Protein AF-A0A1A8PCP4-F1 (afdb_monomer_lite)

Secondary structure (DSSP, 8-state):
------SPPPHHHHHHHHHHHHHHHTTTTS-GGG--GGGHHHHHHHHHHHHHHHHT--SS--HHHHHHHHHHHHHHHHHHHHHHTT--HHHHHHH-TTHHHHHTSPP--HHHHHHHHHHTT-HHHHHHHHTTS-HHHHHHHHHHHHHHHH--S--

Foldseek 3Di:
DDPPPDPDQDPLLVQQLVLLVVLQVQVPVGGQAPDDLLCCVVRVPSNVVSLCVQQVPDVDRDPSSVVVLLVVLVLLVCLAVCVVVVDDLVVCVVPPPCSVSSVSHDRHHPSSSLVSCVVSVVVVSVVVVLVVDDPVVSVVNVVVVVVSVVPDVDD

InterPro domains:
  IPR033265 Gem-associated protein 4 [PTHR15571] (11-153)

pLDDT: mean 84.33, std 15.1, range [32.44, 96.69]

Radius of gyration: 15.7 Å; chains: 1; bounding box: 39×52×36 Å

Sequence (155 aa):
MCVLASAAMDKDSAVLQGAFLQADQLCLPSSLSQMQKADWSRVKLPILQALRDICGLSDQPSLPALTWQKKIVCVVWLKLMSREAEEDVEKEWRDNPFFSLQNGLPEVSRVVLLELVKSLSAAPVFARLLLCLPQQQICTELQMLAEHLRMDPNP

Structure (mmCIF, N/CA/C/O backbone):
data_AF-A0A1A8PCP4-F1
#
_entry.id   AF-A0A1A8PCP4-F1
#
loop_
_atom_site.group_PDB
_atom_site.id
_atom_site.type_symbol
_atom_site.label_atom_id
_atom_site.label_alt_id
_atom_site.label_comp_id
_atom_site.label_asym_id
_atom_site.label_entity_id
_atom_site.label_seq_id
_atom_site.pdbx_PDB_ins_code
_atom_site.Cartn_x
_atom_site.Cartn_y
_atom_site.Cartn_z
_atom_site.occupancy
_atom_site.B_iso_or_equiv
_atom_site.auth_seq_id
_atom_site.auth_comp_id
_atom_site.auth_asym_id
_atom_site.auth_atom_id
_atom_site.pdbx_PDB_model_num
ATOM 1 N N . MET A 1 1 ? 2.291 24.009 16.389 1.00 32.44 1 MET A N 1
ATOM 2 C CA . MET A 1 1 ? 3.196 24.468 15.316 1.00 32.44 1 MET A CA 1
ATOM 3 C C . MET A 1 1 ? 2.837 23.716 14.048 1.00 32.44 1 MET A C 1
ATOM 5 O O . MET A 1 1 ? 3.221 22.566 13.900 1.00 32.44 1 MET A O 1
ATOM 9 N N . CYS A 1 2 ? 2.009 24.339 13.207 1.00 34.03 2 CYS A N 1
ATOM 10 C CA . CYS A 1 2 ? 1.697 23.862 11.864 1.00 34.03 2 CYS A CA 1
ATOM 11 C C . CYS A 1 2 ? 2.946 24.011 10.999 1.00 34.03 2 CYS A C 1
ATOM 13 O O . CYS A 1 2 ? 3.327 25.131 10.666 1.00 34.03 2 CYS A O 1
ATOM 15 N N . VAL A 1 3 ? 3.572 22.897 10.636 1.00 39.62 3 VAL A N 1
ATOM 16 C CA . VAL A 1 3 ? 4.431 22.876 9.457 1.00 39.62 3 VAL A CA 1
ATOM 17 C C . VAL A 1 3 ? 3.494 22.585 8.296 1.00 39.62 3 VAL A C 1
ATOM 19 O O . VAL A 1 3 ? 3.127 21.440 8.053 1.00 39.62 3 VAL A O 1
ATOM 22 N N . LEU A 1 4 ? 3.067 23.651 7.617 1.00 44.25 4 LEU A N 1
ATOM 23 C CA . LEU A 1 4 ? 2.626 23.573 6.231 1.00 44.25 4 LEU A CA 1
ATOM 24 C C . LEU A 1 4 ? 3.839 23.104 5.417 1.00 44.25 4 LEU A C 1
ATOM 26 O O . LEU A 1 4 ? 4.606 23.908 4.891 1.00 44.25 4 LEU A O 1
ATOM 30 N N . ALA A 1 5 ? 4.067 21.792 5.396 1.00 39.62 5 ALA A N 1
ATOM 31 C CA . ALA A 1 5 ? 4.978 21.178 4.454 1.00 39.62 5 ALA A CA 1
ATOM 32 C C . ALA A 1 5 ? 4.247 21.172 3.113 1.00 39.62 5 ALA A C 1
ATOM 34 O O . ALA A 1 5 ? 3.282 20.441 2.923 1.00 39.62 5 ALA A O 1
ATOM 35 N N . SER A 1 6 ? 4.672 22.096 2.257 1.00 40.25 6 SER A N 1
ATOM 36 C CA . SER A 1 6 ? 4.416 22.177 0.823 1.00 40.25 6 SER A CA 1
ATOM 37 C C . SER A 1 6 ? 3.846 20.895 0.201 1.00 40.25 6 SER A C 1
ATOM 39 O O . SER A 1 6 ? 4.472 19.839 0.268 1.00 40.25 6 SER A O 1
ATOM 41 N N . ALA A 1 7 ? 2.724 21.029 -0.510 1.00 44.44 7 ALA A N 1
ATOM 42 C CA . ALA A 1 7 ? 2.149 20.033 -1.418 1.00 44.44 7 ALA A CA 1
ATOM 43 C C . ALA A 1 7 ? 3.028 19.756 -2.665 1.00 44.44 7 ALA A C 1
ATOM 45 O O . ALA A 1 7 ? 2.526 19.362 -3.718 1.00 44.44 7 ALA A O 1
ATOM 46 N N . ALA A 1 8 ? 4.340 19.986 -2.579 1.00 45.00 8 ALA A N 1
ATOM 47 C CA . ALA A 1 8 ? 5.290 19.610 -3.609 1.00 45.00 8 ALA A CA 1
ATOM 48 C C . ALA A 1 8 ? 5.618 18.124 -3.453 1.00 45.00 8 ALA A C 1
ATOM 50 O O . ALA A 1 8 ? 6.126 17.686 -2.422 1.00 45.00 8 ALA A O 1
ATOM 51 N N . MET A 1 9 ? 5.324 17.355 -4.498 1.00 59.56 9 MET A N 1
ATOM 52 C CA . MET A 1 9 ? 5.726 15.959 -4.608 1.00 59.56 9 MET A CA 1
ATOM 53 C C . MET A 1 9 ? 7.248 15.852 -4.447 1.00 59.56 9 MET A C 1
ATOM 55 O O . MET A 1 9 ? 8.001 16.430 -5.231 1.00 59.56 9 MET A O 1
ATOM 59 N N . ASP A 1 10 ? 7.701 15.143 -3.411 1.00 79.75 10 ASP A N 1
ATOM 60 C CA . ASP A 1 10 ? 9.124 14.872 -3.228 1.00 79.75 10 ASP A CA 1
ATOM 61 C C . ASP A 1 10 ? 9.613 13.874 -4.302 1.00 79.75 10 ASP A C 1
ATOM 63 O O . ASP A 1 10 ? 8.848 13.053 -4.818 1.00 79.75 10 ASP A O 1
ATOM 67 N N . LYS A 1 11 ? 10.891 13.976 -4.689 1.00 85.81 11 LYS A N 1
ATOM 68 C CA . LYS A 1 11 ? 11.497 13.142 -5.744 1.00 85.81 11 LYS A CA 1
ATOM 69 C C . LYS A 1 11 ? 11.301 11.645 -5.479 1.00 85.81 11 LYS A C 1
ATOM 71 O O . LYS A 1 11 ? 11.062 10.885 -6.414 1.00 85.81 11 LYS A O 1
ATOM 76 N N . ASP A 1 12 ? 11.393 11.234 -4.223 1.00 88.56 12 ASP A N 1
ATOM 77 C CA . ASP A 1 12 ? 11.308 9.834 -3.816 1.00 88.56 12 ASP A CA 1
ATOM 78 C C . ASP A 1 12 ? 9.886 9.285 -4.016 1.00 88.56 12 ASP A C 1
ATOM 80 O O . ASP A 1 12 ? 9.697 8.172 -4.501 1.00 88.56 12 ASP A O 1
ATOM 84 N N . SER A 1 13 ? 8.871 10.103 -3.738 1.00 89.62 13 SER A N 1
ATOM 85 C CA . SER A 1 13 ? 7.463 9.801 -3.993 1.00 89.62 13 SER A CA 1
ATOM 86 C C . SER A 1 13 ? 7.208 9.580 -5.487 1.00 89.62 13 SER A C 1
ATOM 88 O O . SER A 1 13 ? 6.534 8.618 -5.849 1.00 89.62 13 SER A O 1
ATOM 90 N N . ALA A 1 14 ? 7.807 10.401 -6.357 1.00 91.56 14 ALA A N 1
ATOM 91 C CA . ALA A 1 14 ? 7.700 10.246 -7.810 1.00 91.56 14 ALA A CA 1
ATOM 92 C C . ALA A 1 14 ? 8.361 8.949 -8.314 1.00 91.56 14 ALA A C 1
ATOM 94 O O . ALA A 1 14 ? 7.789 8.232 -9.137 1.00 91.56 14 ALA A O 1
ATOM 95 N N . VAL A 1 15 ? 9.551 8.621 -7.794 1.00 92.94 15 VAL A N 1
ATOM 96 C CA . VAL A 1 15 ? 10.254 7.363 -8.103 1.00 92.94 15 VAL A CA 1
ATOM 97 C C . VAL A 1 15 ? 9.394 6.163 -7.712 1.00 92.94 15 VAL A C 1
ATOM 99 O O . VAL A 1 15 ? 9.251 5.217 -8.488 1.00 92.94 15 VAL A O 1
ATOM 102 N N . LEU A 1 16 ? 8.770 6.217 -6.535 1.00 93.75 16 LEU A N 1
ATOM 103 C CA . LEU A 1 16 ? 7.923 5.138 -6.049 1.00 93.75 16 LEU A CA 1
ATOM 104 C C . LEU A 1 16 ? 6.643 4.976 -6.876 1.00 93.75 16 LEU A C 1
ATOM 106 O O . LEU A 1 16 ? 6.279 3.852 -7.208 1.00 93.75 16 LEU A O 1
ATOM 110 N N . GLN A 1 17 ? 5.988 6.072 -7.266 1.00 94.81 17 GLN A N 1
ATOM 111 C CA . GLN A 1 17 ? 4.833 6.018 -8.172 1.00 94.81 17 GLN A CA 1
ATOM 112 C C . GLN A 1 17 ? 5.199 5.388 -9.515 1.00 94.81 17 GLN A C 1
ATOM 114 O O . GLN A 1 17 ? 4.509 4.479 -9.975 1.00 94.81 17 GLN A O 1
ATOM 119 N N . GLY A 1 18 ? 6.325 5.805 -10.103 1.00 95.94 18 GLY A N 1
ATOM 120 C CA . GLY A 1 18 ? 6.846 5.202 -11.328 1.00 95.94 18 GLY A CA 1
ATOM 121 C C . GLY A 1 18 ? 7.084 3.696 -11.185 1.00 95.94 18 GLY A C 1
ATOM 122 O O . GLY A 1 18 ? 6.731 2.929 -12.078 1.00 95.94 18 GLY A O 1
ATOM 123 N N . ALA A 1 19 ? 7.601 3.255 -10.038 1.00 96.19 19 ALA A N 1
ATOM 124 C CA . ALA A 1 19 ? 7.825 1.840 -9.761 1.00 96.19 19 ALA A CA 1
ATOM 125 C C . ALA A 1 19 ? 6.525 1.027 -9.654 1.00 96.19 19 ALA A C 1
ATOM 127 O O . ALA A 1 19 ? 6.459 -0.089 -10.171 1.00 96.19 19 ALA A O 1
ATOM 128 N N . PHE A 1 20 ? 5.480 1.573 -9.025 1.00 96.69 20 PHE A N 1
ATOM 129 C CA . PHE A 1 20 ? 4.167 0.924 -8.993 1.00 96.69 20 PHE A CA 1
ATOM 130 C C . PHE A 1 20 ? 3.505 0.893 -10.376 1.00 96.69 20 PHE A C 1
ATOM 132 O O . PHE A 1 20 ? 2.934 -0.129 -10.740 1.00 96.69 20 PHE A O 1
ATOM 139 N N . LEU A 1 21 ? 3.624 1.956 -11.177 1.00 96.44 21 LEU A N 1
ATOM 140 C CA . LEU A 1 21 ? 3.131 1.964 -12.560 1.00 96.44 21 LEU A CA 1
ATOM 141 C C . LEU A 1 21 ? 3.852 0.926 -13.427 1.00 96.44 21 LEU A C 1
ATOM 143 O O . LEU A 1 21 ? 3.220 0.212 -14.200 1.00 96.44 21 LEU A O 1
ATOM 147 N N . GLN A 1 22 ? 5.170 0.796 -13.275 1.00 96.50 22 GLN A N 1
ATOM 148 C CA . GLN A 1 22 ? 5.932 -0.245 -13.960 1.00 96.50 22 GLN A CA 1
ATOM 149 C C . GLN A 1 22 ? 5.496 -1.646 -13.511 1.00 96.50 22 GLN A C 1
ATOM 151 O O . GLN A 1 22 ? 5.368 -2.544 -14.339 1.00 96.50 22 GLN A O 1
ATOM 156 N N . ALA A 1 23 ? 5.249 -1.845 -12.215 1.00 96.31 23 ALA A N 1
ATOM 157 C CA . ALA A 1 23 ? 4.720 -3.100 -11.694 1.00 96.31 23 ALA A CA 1
ATOM 158 C C . ALA A 1 23 ? 3.327 -3.426 -12.271 1.00 96.31 23 ALA A C 1
ATOM 160 O O . ALA A 1 23 ? 3.092 -4.568 -12.656 1.00 96.31 23 ALA A O 1
ATOM 161 N N . ASP A 1 24 ? 2.450 -2.431 -12.427 1.00 96.00 24 ASP A N 1
ATOM 162 C CA . ASP A 1 24 ? 1.144 -2.581 -13.086 1.00 96.00 24 ASP A CA 1
ATOM 163 C C . ASP A 1 24 ? 1.271 -3.000 -14.554 1.00 96.00 24 ASP A C 1
ATOM 165 O O . ASP A 1 24 ? 0.589 -3.915 -15.009 1.00 96.00 24 ASP A O 1
ATOM 169 N N . GLN A 1 25 ? 2.237 -2.436 -15.281 1.00 95.00 25 GLN A N 1
ATOM 170 C CA . GLN A 1 25 ? 2.522 -2.850 -16.659 1.00 95.00 25 GLN A CA 1
ATOM 171 C C . GLN A 1 25 ? 2.986 -4.314 -16.761 1.00 95.00 25 GLN A C 1
ATOM 173 O O . GLN A 1 25 ? 2.703 -4.981 -17.756 1.00 95.00 25 GLN A O 1
ATOM 178 N N . LEU A 1 26 ? 3.654 -4.852 -15.734 1.00 94.62 26 LEU A N 1
ATOM 179 C CA . LEU A 1 26 ? 4.043 -6.271 -15.672 1.00 94.62 26 LEU A CA 1
ATOM 180 C C . LEU A 1 26 ? 2.861 -7.217 -15.379 1.00 94.62 26 LEU A C 1
ATOM 182 O O . LEU A 1 26 ? 3.021 -8.444 -15.459 1.00 94.62 26 LEU A O 1
ATOM 186 N N . CYS A 1 27 ? 1.694 -6.670 -15.028 1.00 92.44 27 CYS A N 1
ATOM 187 C CA . CYS A 1 27 ? 0.451 -7.413 -14.837 1.00 92.44 27 CYS A CA 1
ATOM 188 C C . CYS A 1 27 ? -0.386 -7.536 -16.119 1.00 92.44 27 CYS A C 1
ATOM 190 O O . CYS A 1 27 ? -1.358 -8.292 -16.105 1.00 92.44 27 CYS A O 1
ATOM 192 N N . LEU A 1 28 ? -0.016 -6.864 -17.219 1.00 89.25 28 LEU A N 1
ATOM 193 C CA . LEU A 1 28 ? -0.797 -6.880 -18.458 1.00 89.25 28 LEU A CA 1
ATOM 194 C C . LEU A 1 28 ? -1.033 -8.311 -18.989 1.00 89.25 28 LEU A C 1
ATOM 196 O O . LEU A 1 28 ? -0.112 -9.135 -18.972 1.00 89.25 28 LEU A O 1
ATOM 200 N N . PRO A 1 29 ? -2.249 -8.615 -19.493 1.00 88.94 29 PRO A N 1
ATOM 201 C CA . PRO A 1 29 ? -3.365 -7.688 -19.748 1.00 88.94 29 PRO A CA 1
ATOM 202 C C . PRO A 1 29 ? -4.227 -7.328 -18.519 1.00 88.94 29 PRO A C 1
ATOM 204 O O . PRO A 1 29 ? -5.175 -6.561 -18.663 1.00 88.94 29 PRO A O 1
ATOM 207 N N . SER A 1 30 ? -3.929 -7.875 -17.340 1.00 91.00 30 SER A N 1
ATOM 208 C CA . SER A 1 30 ? -4.604 -7.557 -16.073 1.00 91.00 30 SER A CA 1
ATOM 209 C C . SER A 1 30 ? -3.992 -6.308 -15.409 1.00 91.00 30 SER A C 1
ATOM 211 O O . SER A 1 30 ? -3.241 -5.563 -16.036 1.00 91.00 30 SER A O 1
ATOM 213 N N . SER A 1 31 ? -4.290 -6.087 -14.126 1.00 93.50 31 SER A N 1
ATOM 214 C CA . SER A 1 31 ? -3.763 -4.989 -13.302 1.00 93.50 31 SER A CA 1
ATOM 215 C C . SER A 1 31 ? -3.241 -5.482 -11.946 1.00 93.50 31 SER A C 1
ATOM 217 O O . SER A 1 31 ? -3.553 -6.592 -11.500 1.00 93.50 31 SER A O 1
ATOM 219 N N . LEU A 1 32 ? -2.518 -4.622 -11.226 1.00 92.94 32 LEU A N 1
ATOM 220 C CA . LEU A 1 32 ? -2.120 -4.837 -9.829 1.00 92.94 32 LEU A CA 1
ATOM 221 C C . LEU A 1 32 ? -3.320 -5.097 -8.906 1.00 92.94 32 LEU A C 1
ATOM 223 O O . LEU A 1 32 ? -3.231 -5.893 -7.966 1.00 92.94 32 LEU A O 1
ATOM 227 N N . SER A 1 33 ? -4.467 -4.478 -9.187 1.00 94.19 33 SER A N 1
ATOM 228 C CA . SER A 1 33 ? -5.710 -4.706 -8.442 1.00 94.19 33 SER A CA 1
ATOM 229 C C . SER A 1 33 ? -6.314 -6.102 -8.640 1.00 94.19 33 SER A C 1
ATOM 231 O O . SER A 1 33 ? -7.156 -6.509 -7.841 1.00 94.19 33 SER A O 1
ATOM 233 N N . GLN A 1 34 ? -5.869 -6.859 -9.647 1.00 93.31 34 GLN A N 1
ATOM 234 C CA . GLN A 1 34 ? -6.292 -8.241 -9.917 1.00 93.31 34 GLN A CA 1
ATOM 235 C C . GLN A 1 34 ? -5.171 -9.273 -9.704 1.00 93.31 34 GLN A C 1
ATOM 237 O O . GLN A 1 34 ? -5.374 -10.469 -9.931 1.00 93.31 34 GLN A O 1
ATOM 242 N N . MET A 1 35 ? -3.994 -8.820 -9.264 1.00 92.50 35 MET A N 1
ATOM 243 C CA . MET A 1 35 ? -2.804 -9.647 -9.076 1.00 92.50 35 MET A CA 1
ATOM 244 C C . MET A 1 35 ? -3.055 -10.803 -8.097 1.00 92.50 35 MET A C 1
ATOM 246 O O . MET A 1 35 ? -3.593 -10.599 -7.007 1.00 92.50 35 MET A O 1
ATOM 250 N N . GLN A 1 36 ? -2.601 -12.008 -8.457 1.00 91.56 36 GLN A N 1
ATOM 251 C CA . GLN A 1 36 ? -2.608 -13.165 -7.563 1.00 91.56 36 GLN A CA 1
ATOM 252 C C . GLN A 1 36 ? -1.305 -13.252 -6.763 1.00 91.56 36 GLN A C 1
ATOM 254 O O . GLN A 1 36 ? -0.263 -12.728 -7.157 1.00 91.56 36 GLN A O 1
ATOM 259 N N . LYS A 1 37 ? -1.326 -13.972 -5.636 1.00 91.19 37 LYS A N 1
ATOM 260 C CA . LYS A 1 37 ? -0.148 -14.116 -4.761 1.00 91.19 37 LYS A CA 1
ATOM 261 C C . LYS A 1 37 ? 1.076 -14.687 -5.496 1.00 91.19 37 LYS A C 1
ATOM 263 O O . LYS A 1 37 ? 2.195 -14.247 -5.251 1.00 91.19 37 LYS A O 1
ATOM 268 N N . ALA A 1 38 ? 0.871 -15.627 -6.422 1.00 90.00 38 ALA A N 1
ATOM 269 C CA . ALA A 1 38 ? 1.945 -16.231 -7.218 1.00 90.00 38 ALA A CA 1
ATOM 270 C C . ALA A 1 38 ? 2.646 -15.226 -8.159 1.00 90.00 38 ALA A C 1
ATOM 272 O O . ALA A 1 38 ? 3.860 -15.318 -8.379 1.00 90.00 38 ALA A O 1
ATOM 273 N N . ASP A 1 39 ? 1.912 -14.224 -8.655 1.00 90.69 39 ASP A N 1
ATOM 274 C CA . ASP A 1 39 ? 2.437 -13.207 -9.572 1.00 90.69 39 ASP A CA 1
ATOM 275 C C . ASP A 1 39 ? 3.418 -12.248 -8.885 1.00 90.69 39 ASP A C 1
ATOM 277 O O . ASP A 1 39 ? 4.263 -11.642 -9.549 1.00 90.69 39 ASP A O 1
ATOM 281 N N . TRP A 1 40 ? 3.367 -12.143 -7.550 1.00 93.62 40 TRP A N 1
ATOM 282 C CA . TRP A 1 40 ? 4.223 -11.235 -6.784 1.00 93.62 40 TRP A CA 1
ATOM 283 C C . TRP A 1 40 ? 5.712 -11.431 -7.082 1.00 93.62 40 TRP A C 1
ATOM 285 O O . TRP A 1 40 ? 6.471 -10.467 -7.155 1.00 93.62 40 TRP A O 1
ATOM 295 N N . SER A 1 41 ? 6.141 -12.674 -7.319 1.00 91.19 41 SER A N 1
ATOM 296 C CA . SER A 1 41 ? 7.528 -13.002 -7.669 1.00 91.19 41 SER A CA 1
ATOM 297 C C . SER A 1 41 ? 8.043 -12.241 -8.902 1.00 91.19 41 SER A C 1
ATOM 299 O O . SER A 1 41 ? 9.199 -11.815 -8.898 1.00 91.19 41 SER A O 1
ATOM 301 N N . ARG A 1 42 ? 7.176 -12.015 -9.899 1.00 90.75 42 ARG A N 1
ATOM 302 C CA . ARG A 1 42 ? 7.455 -11.277 -11.140 1.00 90.75 42 ARG A CA 1
ATOM 303 C C . ARG A 1 42 ? 7.306 -9.766 -10.960 1.00 90.75 42 ARG A C 1
ATOM 305 O O . ARG A 1 42 ? 8.079 -9.002 -11.528 1.00 90.75 42 ARG A O 1
ATOM 312 N N . VAL A 1 43 ? 6.319 -9.346 -10.173 1.00 93.12 43 VAL A N 1
ATOM 313 C CA . VAL A 1 43 ? 5.849 -7.952 -10.117 1.00 93.12 43 VAL A CA 1
ATOM 314 C C . VAL A 1 43 ? 6.570 -7.112 -9.056 1.00 93.12 43 VAL A C 1
ATOM 316 O O . VAL A 1 43 ? 6.680 -5.898 -9.191 1.00 93.12 43 VAL A O 1
ATOM 319 N N . LYS A 1 44 ? 7.122 -7.736 -8.009 1.00 93.31 44 LYS A N 1
ATOM 320 C CA . LYS A 1 44 ? 7.710 -7.027 -6.858 1.00 93.31 44 LYS A CA 1
ATOM 321 C C . LYS A 1 44 ? 8.968 -6.216 -7.159 1.00 93.31 44 LYS A C 1
ATOM 323 O O . LYS A 1 44 ? 9.290 -5.301 -6.405 1.00 93.31 44 LYS A O 1
ATOM 328 N N . LEU A 1 45 ? 9.730 -6.587 -8.191 1.00 94.62 45 LEU A N 1
ATOM 329 C CA . LEU A 1 45 ? 11.102 -6.101 -8.366 1.00 94.62 45 LEU A CA 1
ATOM 330 C C . LEU A 1 45 ? 11.190 -4.572 -8.532 1.00 94.62 45 LEU A C 1
ATOM 332 O O . LEU A 1 45 ? 11.974 -3.979 -7.790 1.00 94.62 45 LEU A O 1
ATOM 336 N N . PRO A 1 46 ? 10.393 -3.912 -9.400 1.00 95.50 46 PRO A N 1
ATOM 337 C CA . PRO A 1 46 ? 10.416 -2.453 -9.516 1.00 95.50 46 PRO A CA 1
ATOM 338 C C . PRO A 1 46 ? 10.125 -1.755 -8.183 1.00 95.50 46 PRO A C 1
ATOM 340 O O . PRO A 1 46 ? 10.857 -0.852 -7.783 1.00 95.50 46 PRO A O 1
ATOM 343 N N . ILE A 1 47 ? 9.105 -2.224 -7.455 1.00 94.56 47 ILE A N 1
ATOM 344 C CA . ILE A 1 47 ? 8.670 -1.639 -6.178 1.00 94.56 47 ILE A CA 1
ATOM 345 C C . ILE A 1 47 ? 9.768 -1.778 -5.119 1.00 94.56 47 ILE A C 1
ATOM 347 O O . ILE A 1 47 ? 10.141 -0.800 -4.472 1.00 94.56 47 ILE A O 1
ATOM 351 N N . LEU A 1 48 ? 10.307 -2.986 -4.940 1.00 92.94 48 LEU A N 1
ATOM 352 C CA . LEU A 1 48 ? 11.320 -3.241 -3.917 1.00 92.94 48 LEU A CA 1
ATOM 353 C C . LEU A 1 48 ? 12.650 -2.553 -4.235 1.00 92.94 48 LEU A C 1
ATOM 355 O O . LEU A 1 48 ? 13.338 -2.126 -3.308 1.00 92.94 48 LEU A O 1
ATOM 359 N N . GLN A 1 49 ? 13.007 -2.415 -5.515 1.00 92.19 49 GLN A N 1
ATOM 360 C CA . GLN A 1 49 ? 14.209 -1.688 -5.911 1.00 92.19 49 GLN A CA 1
ATOM 361 C C . GLN A 1 49 ? 14.061 -0.186 -5.648 1.00 92.19 49 GLN A C 1
ATOM 363 O O . GLN A 1 49 ? 14.931 0.393 -5.006 1.00 92.19 49 GLN A O 1
ATOM 368 N N . ALA A 1 50 ? 12.931 0.422 -6.021 1.00 92.50 50 ALA A N 1
ATOM 369 C CA . ALA A 1 50 ? 12.662 1.822 -5.699 1.00 92.50 50 ALA A CA 1
ATOM 370 C C . ALA A 1 50 ? 12.688 2.074 -4.186 1.00 92.50 50 ALA A C 1
ATOM 372 O O . ALA A 1 50 ? 13.305 3.029 -3.722 1.00 92.50 50 ALA A O 1
ATOM 373 N N . LEU A 1 51 ? 12.084 1.185 -3.391 1.00 89.12 51 LEU A N 1
ATOM 374 C CA . LEU A 1 51 ? 12.137 1.293 -1.934 1.00 89.12 51 LEU A CA 1
ATOM 375 C C . LEU A 1 51 ? 13.560 1.154 -1.395 1.00 89.12 51 LEU A C 1
ATOM 377 O O . LEU A 1 51 ? 13.912 1.886 -0.476 1.00 89.12 51 LEU A O 1
ATOM 381 N N . ARG A 1 52 ? 14.391 0.273 -1.960 1.00 87.06 52 ARG A N 1
ATOM 382 C CA . ARG A 1 52 ? 15.811 0.163 -1.596 1.00 87.06 52 ARG A CA 1
ATOM 383 C C . ARG A 1 52 ? 16.567 1.455 -1.882 1.00 87.06 52 ARG A C 1
ATOM 385 O O . ARG A 1 52 ? 17.319 1.895 -1.013 1.00 87.06 52 ARG A O 1
ATOM 392 N N . ASP A 1 53 ? 16.334 2.051 -3.045 1.00 86.44 53 ASP A N 1
ATOM 393 C CA . ASP A 1 53 ? 17.007 3.273 -3.482 1.00 86.44 53 ASP A CA 1
ATOM 394 C C . ASP A 1 53 ? 16.593 4.480 -2.622 1.00 86.44 53 ASP A C 1
ATOM 396 O O . ASP A 1 53 ? 17.443 5.270 -2.219 1.00 86.44 53 ASP A O 1
ATOM 400 N N . ILE A 1 54 ? 15.306 4.579 -2.266 1.00 85.31 54 ILE A N 1
ATOM 401 C CA . ILE A 1 54 ? 14.749 5.651 -1.423 1.00 85.31 54 ILE A CA 1
ATOM 402 C C . ILE A 1 54 ? 15.160 5.492 0.045 1.00 85.31 54 ILE A C 1
ATOM 404 O O . ILE A 1 54 ? 15.574 6.440 0.709 1.00 85.31 54 ILE A O 1
ATOM 408 N N . CYS A 1 55 ? 15.022 4.282 0.585 1.00 73.88 55 CYS A N 1
ATOM 409 C CA . CYS A 1 55 ? 15.307 4.014 1.990 1.00 73.88 55 CYS A CA 1
ATOM 410 C C . CYS A 1 55 ? 16.814 3.953 2.270 1.00 73.88 55 CYS A C 1
ATOM 412 O O . CYS A 1 55 ? 17.206 3.963 3.438 1.00 73.88 55 CYS A O 1
ATOM 414 N N . GLY A 1 56 ? 17.646 3.825 1.229 1.00 66.56 56 GLY A N 1
ATOM 415 C CA . GLY A 1 56 ? 19.054 3.484 1.374 1.00 66.56 56 GLY A CA 1
ATOM 416 C C . GLY A 1 56 ? 19.208 2.225 2.221 1.00 66.56 56 GLY A C 1
ATOM 417 O O . GLY A 1 56 ? 19.929 2.263 3.216 1.00 66.56 56 GLY A O 1
ATOM 418 N N . LEU A 1 57 ? 18.464 1.154 1.887 1.00 54.97 57 LEU A N 1
ATOM 419 C CA . LEU A 1 57 ? 18.520 -0.129 2.605 1.00 54.97 57 LEU A CA 1
ATOM 420 C C . LEU A 1 57 ? 19.934 -0.721 2.463 1.00 54.97 57 LEU A C 1
ATOM 422 O O . LEU A 1 57 ? 20.189 -1.529 1.571 1.00 54.97 57 LEU A O 1
ATOM 426 N N . SER A 1 58 ? 20.856 -0.278 3.317 1.00 54.41 58 SER A N 1
ATOM 427 C CA . SER A 1 58 ? 22.090 -0.981 3.648 1.00 54.41 58 SER A CA 1
ATOM 428 C C . SER A 1 58 ? 21.793 -2.029 4.727 1.00 54.41 58 SER A C 1
ATOM 430 O O . SER A 1 58 ? 20.683 -2.086 5.262 1.00 54.41 58 SER A O 1
ATOM 432 N N . ASP A 1 59 ? 22.780 -2.855 5.070 1.00 56.56 59 ASP A N 1
ATOM 433 C CA . ASP A 1 59 ? 22.631 -3.955 6.033 1.00 56.56 59 ASP A CA 1
ATOM 434 C C . ASP A 1 59 ? 22.208 -3.516 7.457 1.00 56.56 59 ASP A C 1
ATOM 436 O O . ASP A 1 59 ? 21.888 -4.366 8.290 1.00 56.56 59 ASP A O 1
ATOM 440 N N . GLN A 1 60 ? 22.150 -2.208 7.755 1.00 58.69 60 GLN A N 1
ATOM 441 C CA . GLN A 1 60 ? 21.568 -1.678 8.992 1.00 58.69 60 GLN A CA 1
ATOM 442 C C . GLN A 1 60 ? 20.406 -0.710 8.713 1.00 58.69 60 GLN A C 1
ATOM 444 O O . GLN A 1 60 ? 20.590 0.284 8.005 1.00 58.69 60 GLN A O 1
ATOM 449 N N . PRO A 1 61 ? 19.211 -0.936 9.299 1.00 61.66 61 PRO A N 1
ATOM 450 C CA . PRO A 1 61 ? 18.060 -0.077 9.060 1.00 61.66 61 PRO A CA 1
ATOM 451 C C . PRO A 1 61 ? 18.300 1.315 9.651 1.00 61.66 61 PRO A C 1
ATOM 453 O O . PRO A 1 61 ? 18.362 1.503 10.867 1.00 61.66 61 PRO A O 1
ATOM 456 N N . SER A 1 62 ? 18.412 2.307 8.773 1.00 71.50 62 SER A N 1
ATOM 457 C CA . SER A 1 62 ? 18.467 3.716 9.148 1.00 71.50 62 SER A CA 1
ATOM 458 C C . SER A 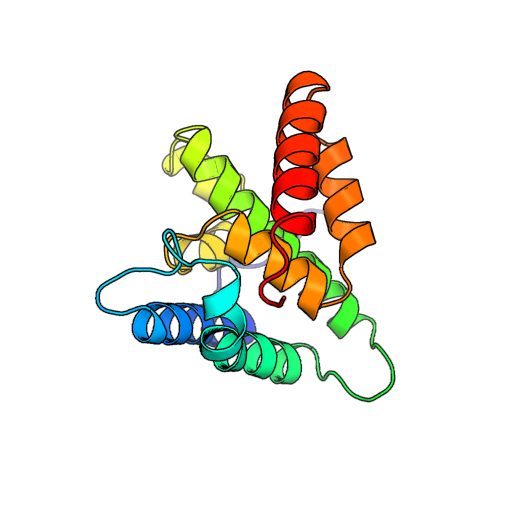1 62 ? 17.075 4.217 9.580 1.00 71.50 62 SER A C 1
ATOM 460 O O . SER A 1 62 ? 16.038 3.681 9.177 1.00 71.50 62 SER A O 1
ATOM 462 N N . LEU A 1 63 ? 17.015 5.272 10.402 1.00 73.06 63 LEU A N 1
ATOM 463 C CA . LEU A 1 63 ? 15.743 5.910 10.777 1.00 73.06 63 LEU A CA 1
ATOM 464 C C . LEU A 1 63 ? 14.913 6.369 9.547 1.00 73.06 63 LEU A C 1
ATOM 466 O O . LEU A 1 63 ? 13.692 6.167 9.551 1.00 73.06 63 LEU A O 1
ATOM 470 N N . PRO A 1 64 ? 15.527 6.914 8.473 1.00 75.25 64 PRO A N 1
ATOM 471 C CA . PRO A 1 64 ? 14.839 7.177 7.207 1.00 75.25 64 PRO A CA 1
ATOM 472 C C . PRO A 1 64 ? 14.224 5.930 6.561 1.00 75.25 64 PRO A C 1
ATOM 474 O O . PRO A 1 64 ? 13.075 5.989 6.124 1.00 75.25 64 PRO A O 1
ATOM 477 N N . ALA A 1 65 ? 14.928 4.793 6.565 1.00 75.00 65 ALA A N 1
ATOM 478 C CA . ALA A 1 65 ? 14.427 3.543 5.992 1.00 75.00 65 ALA A CA 1
ATOM 479 C C . ALA A 1 65 ? 13.153 3.055 6.694 1.00 75.00 65 ALA A C 1
ATOM 481 O O . ALA A 1 65 ? 12.148 2.757 6.049 1.00 75.00 65 ALA A O 1
ATOM 482 N N . LEU A 1 66 ? 13.154 3.053 8.032 1.00 78.19 66 LEU A N 1
ATOM 483 C CA . LEU A 1 66 ? 11.978 2.675 8.825 1.00 78.19 66 LEU A CA 1
ATOM 484 C C . LEU A 1 66 ? 10.802 3.638 8.614 1.00 78.19 66 LEU A C 1
ATOM 486 O O . LEU A 1 66 ? 9.639 3.233 8.686 1.00 78.19 66 LEU A O 1
ATOM 490 N N . THR A 1 67 ? 11.094 4.916 8.366 1.00 84.81 67 THR A N 1
ATOM 491 C CA . THR A 1 67 ? 10.077 5.938 8.093 1.00 84.81 67 THR A CA 1
ATOM 492 C C . THR A 1 67 ? 9.412 5.697 6.743 1.00 84.81 67 THR A C 1
ATOM 494 O O . THR A 1 67 ? 8.184 5.674 6.666 1.00 84.81 67 THR A O 1
ATOM 497 N N . TRP A 1 68 ? 10.195 5.440 5.696 1.00 86.31 68 TRP A N 1
ATOM 498 C CA . TRP A 1 68 ? 9.674 5.146 4.362 1.00 86.31 68 TRP A CA 1
ATOM 499 C C . TRP A 1 68 ? 8.943 3.808 4.283 1.00 86.31 68 TRP A C 1
ATOM 501 O O . TRP A 1 68 ? 7.877 3.740 3.674 1.00 86.31 68 TRP A O 1
ATOM 511 N N . GLN A 1 69 ? 9.436 2.777 4.974 1.00 87.19 69 GLN A N 1
ATOM 512 C CA . GLN A 1 69 ? 8.737 1.499 5.115 1.00 87.19 69 GLN A CA 1
ATOM 513 C C . GLN A 1 69 ? 7.341 1.685 5.727 1.00 87.19 69 GLN A C 1
ATOM 515 O O . GLN A 1 69 ? 6.358 1.150 5.217 1.00 87.19 69 GLN A O 1
ATOM 520 N N . LYS A 1 70 ? 7.233 2.465 6.810 1.00 90.19 70 LYS A N 1
ATOM 521 C CA . LYS A 1 70 ? 5.933 2.801 7.407 1.00 90.19 70 LYS A CA 1
ATOM 522 C C . LYS A 1 70 ? 5.069 3.602 6.439 1.00 90.19 70 LYS A C 1
ATOM 524 O O . LYS A 1 70 ? 3.912 3.250 6.242 1.00 90.19 70 LYS A O 1
ATOM 529 N N . LYS A 1 71 ? 5.641 4.642 5.821 1.00 91.56 71 LYS A N 1
ATOM 530 C CA . LYS A 1 71 ? 4.948 5.528 4.875 1.00 91.56 71 LYS A CA 1
ATOM 531 C C . LYS A 1 71 ? 4.306 4.723 3.749 1.00 91.56 71 LYS A C 1
ATOM 533 O O . LYS A 1 71 ? 3.114 4.884 3.526 1.00 91.56 71 LYS A O 1
ATOM 538 N N . ILE A 1 72 ? 5.041 3.825 3.090 1.00 93.00 72 ILE A N 1
ATOM 539 C CA . ILE A 1 72 ? 4.483 3.091 1.949 1.00 93.00 72 ILE A CA 1
AT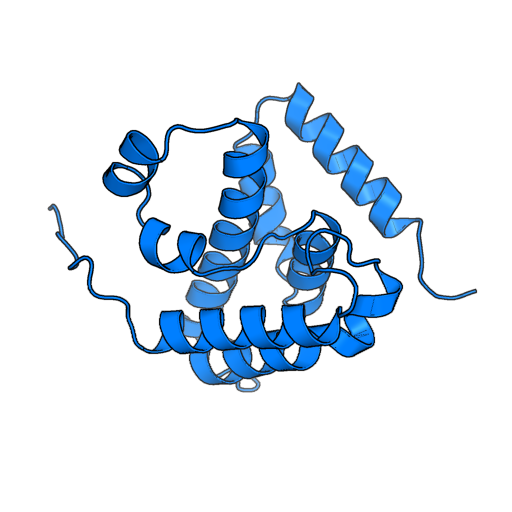OM 540 C C . ILE A 1 72 ? 3.388 2.102 2.351 1.00 93.00 72 ILE A C 1
ATOM 542 O O . ILE A 1 72 ? 2.369 2.024 1.671 1.00 93.00 72 ILE A O 1
ATOM 546 N N . VAL A 1 73 ? 3.543 1.397 3.477 1.00 94.31 73 VAL A N 1
ATOM 547 C CA . VAL A 1 73 ? 2.486 0.502 3.974 1.00 94.31 73 VAL A CA 1
ATOM 548 C C . VAL A 1 73 ? 1.220 1.300 4.290 1.00 94.31 73 VAL A C 1
ATOM 550 O O . VAL A 1 73 ? 0.138 0.886 3.885 1.00 94.31 73 VAL A O 1
ATOM 553 N N . CYS A 1 74 ? 1.347 2.466 4.934 1.00 93.06 74 CYS A N 1
ATOM 554 C CA . CYS A 1 74 ? 0.209 3.346 5.203 1.00 93.06 74 CYS A CA 1
ATOM 555 C C . CYS A 1 74 ? -0.445 3.869 3.918 1.00 93.06 74 CYS A C 1
ATOM 557 O O . CYS A 1 74 ? -1.664 3.861 3.820 1.00 93.06 74 CYS A O 1
ATOM 559 N N . VAL A 1 75 ? 0.340 4.297 2.928 1.00 93.38 75 VAL A N 1
ATOM 560 C CA . VAL A 1 75 ? -0.173 4.819 1.650 1.00 93.38 75 VAL A CA 1
ATOM 561 C C . VAL A 1 75 ? -0.964 3.750 0.895 1.00 93.38 75 VAL A C 1
ATOM 563 O O . VAL A 1 75 ? -2.063 4.024 0.425 1.00 93.38 75 VAL A O 1
ATOM 566 N N . VAL A 1 76 ? -0.421 2.534 0.772 1.00 94.88 76 VAL A N 1
ATOM 567 C CA . VAL A 1 76 ? -1.092 1.428 0.066 1.00 94.88 76 VAL A CA 1
ATOM 568 C C . VAL A 1 76 ? -2.341 0.982 0.826 1.00 94.88 76 VAL A C 1
ATOM 570 O O . VAL A 1 76 ? -3.367 0.716 0.207 1.00 94.88 76 VAL A O 1
ATOM 573 N N . TRP A 1 77 ? -2.274 0.943 2.161 1.00 93.44 77 TRP A N 1
ATOM 574 C CA . TRP A 1 77 ? -3.434 0.684 3.013 1.00 93.44 77 TRP A CA 1
ATOM 575 C C . TRP A 1 77 ? -4.540 1.722 2.790 1.00 93.44 77 TRP A C 1
ATOM 577 O O . TRP A 1 77 ? -5.680 1.352 2.531 1.00 93.44 77 TRP A O 1
ATOM 587 N N . LEU A 1 78 ? -4.203 3.014 2.838 1.00 90.38 78 LEU A N 1
ATOM 588 C CA . LEU A 1 78 ? -5.159 4.097 2.605 1.00 90.38 78 LEU A CA 1
ATOM 589 C C . LEU A 1 78 ? -5.751 4.022 1.198 1.00 90.38 78 LEU A C 1
ATOM 591 O O . LEU A 1 78 ? -6.965 4.047 1.073 1.00 90.38 78 LEU A O 1
ATOM 595 N N . LYS A 1 79 ? -4.930 3.805 0.160 1.00 91.75 79 LYS A N 1
ATOM 596 C CA . LYS A 1 79 ? -5.408 3.615 -1.223 1.00 91.75 79 LYS A CA 1
ATOM 597 C C . LYS A 1 79 ? -6.495 2.543 -1.312 1.00 91.75 79 LYS A C 1
ATOM 599 O O . LYS A 1 79 ? -7.490 2.737 -2.001 1.00 91.75 79 LYS A O 1
ATOM 604 N N . LEU A 1 80 ? -6.298 1.425 -0.615 1.00 90.50 80 LEU A N 1
ATOM 605 C CA . LEU A 1 80 ? -7.249 0.321 -0.584 1.00 90.50 80 LEU A CA 1
ATOM 606 C C . LEU A 1 80 ? -8.538 0.693 0.168 1.00 90.50 80 LEU A C 1
ATOM 608 O O . LEU A 1 80 ? -9.627 0.448 -0.342 1.00 90.50 80 LEU A O 1
ATOM 612 N N . MET A 1 81 ? -8.420 1.294 1.354 1.00 86.94 81 MET A N 1
ATOM 613 C CA . MET A 1 81 ? -9.576 1.644 2.188 1.00 86.94 81 MET A CA 1
ATOM 614 C C . MET A 1 81 ? -10.424 2.765 1.578 1.00 86.94 81 MET A C 1
ATOM 616 O O . MET A 1 81 ? -11.645 2.641 1.542 1.00 86.94 81 MET A O 1
ATOM 620 N N . SER A 1 82 ? -9.798 3.819 1.048 1.00 84.50 82 SER A N 1
ATOM 621 C CA . SER A 1 82 ? -10.491 4.942 0.400 1.00 84.50 82 SER A CA 1
ATOM 622 C C . SER A 1 82 ? -11.355 4.479 -0.772 1.00 84.50 82 SER A C 1
ATOM 624 O O . SER A 1 82 ? -12.482 4.938 -0.948 1.00 84.50 82 SER A O 1
ATOM 626 N N . ARG A 1 83 ? -10.851 3.509 -1.548 1.00 81.69 83 ARG A N 1
ATOM 627 C CA . ARG A 1 83 ? -11.592 2.894 -2.653 1.00 81.69 83 ARG A CA 1
ATOM 628 C C . ARG A 1 83 ? -12.845 2.160 -2.170 1.00 81.69 83 ARG A C 1
ATOM 630 O O . ARG A 1 83 ? -13.867 2.193 -2.843 1.00 81.69 83 ARG A O 1
ATOM 637 N N . GLU A 1 84 ? -12.765 1.471 -1.039 1.00 79.75 84 GLU A N 1
ATOM 638 C CA . GLU A 1 84 ? -13.873 0.670 -0.499 1.00 79.75 84 GLU A CA 1
ATOM 6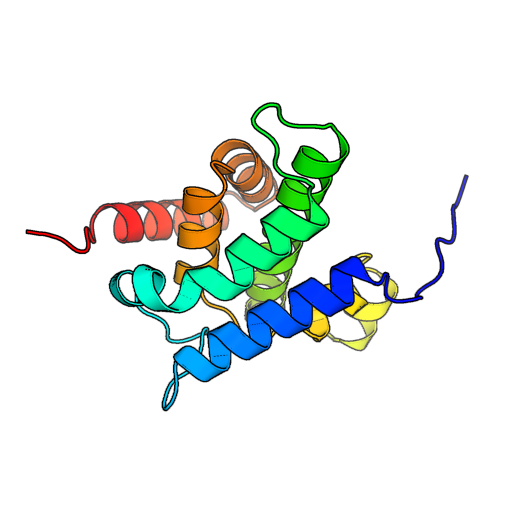39 C C . GLU A 1 84 ? -14.927 1.499 0.217 1.00 79.75 84 GLU A C 1
ATOM 641 O O . GLU A 1 84 ? -16.101 1.137 0.218 1.00 79.75 84 GLU A O 1
ATOM 646 N N . ALA A 1 85 ? -14.502 2.601 0.827 1.00 77.88 85 ALA A N 1
ATOM 647 C CA . ALA A 1 85 ? -15.382 3.552 1.481 1.00 77.88 85 ALA A CA 1
ATOM 648 C C . ALA A 1 85 ? -16.027 4.552 0.499 1.00 77.88 85 ALA A C 1
ATOM 650 O O . ALA A 1 85 ? -16.822 5.377 0.945 1.00 77.88 85 ALA A O 1
ATOM 651 N N . GLU A 1 86 ? -15.704 4.473 -0.802 1.00 75.62 86 GLU A N 1
ATOM 652 C CA . GLU A 1 86 ? -16.143 5.415 -1.845 1.00 75.62 86 GLU A CA 1
ATOM 653 C C . GLU A 1 86 ? -15.955 6.880 -1.401 1.00 75.62 86 GLU A C 1
ATOM 655 O O . GLU A 1 86 ? -16.852 7.715 -1.540 1.00 75.62 86 GLU A O 1
ATOM 660 N N . GLU A 1 87 ? -14.799 7.184 -0.794 1.00 71.62 87 GLU A N 1
ATOM 661 C CA . GLU A 1 87 ? -14.556 8.497 -0.193 1.00 71.62 87 GLU A CA 1
ATOM 662 C C . GLU A 1 87 ? -14.560 9.629 -1.234 1.00 71.62 87 GLU A C 1
ATOM 664 O O . GLU A 1 87 ? -14.105 9.483 -2.370 1.00 71.62 87 GLU A O 1
ATOM 669 N N . ASP A 1 88 ? -15.073 10.793 -0.822 1.00 72.12 88 ASP A N 1
ATOM 670 C CA . ASP A 1 88 ? -15.089 12.001 -1.645 1.00 72.12 88 ASP A CA 1
ATOM 671 C C . ASP A 1 88 ? -13.668 12.550 -1.829 1.00 72.12 88 ASP A C 1
ATOM 673 O O . ASP A 1 88 ? -13.021 12.999 -0.875 1.00 72.12 88 ASP A O 1
ATOM 677 N N . VAL A 1 89 ? -13.221 12.575 -3.083 1.00 68.38 89 VAL A N 1
ATOM 678 C CA . VAL A 1 89 ? -11.907 13.071 -3.504 1.00 68.38 89 VAL A CA 1
ATOM 679 C C . VAL A 1 89 ? -11.658 14.504 -3.017 1.00 68.38 89 VAL A C 1
ATOM 681 O O . VAL A 1 89 ? -10.534 14.809 -2.615 1.00 68.38 89 VAL A O 1
ATOM 684 N N . GLU A 1 90 ? -12.685 15.370 -2.994 1.00 65.75 90 GLU A N 1
ATOM 685 C CA . GLU A 1 90 ? -12.580 16.769 -2.533 1.00 65.75 90 GLU A CA 1
ATOM 686 C C . GLU A 1 90 ? -12.275 16.890 -1.032 1.00 65.75 90 GLU A C 1
ATOM 688 O O . GLU A 1 90 ? -11.650 17.849 -0.566 1.00 65.75 90 GLU A O 1
ATOM 693 N N . LYS A 1 91 ? -12.698 15.896 -0.254 1.00 70.81 91 LYS A N 1
ATOM 694 C CA . LYS A 1 91 ? -12.393 15.806 1.171 1.00 70.81 91 LYS A CA 1
ATOM 695 C C . LYS A 1 91 ? -11.027 15.160 1.396 1.00 70.81 91 LYS A C 1
ATOM 697 O O . LYS A 1 91 ? -10.241 15.655 2.204 1.00 70.81 91 LYS A O 1
ATOM 702 N N . GLU A 1 92 ? -10.713 14.106 0.644 1.00 73.88 92 GLU A N 1
ATOM 703 C CA . GLU A 1 92 ? -9.432 13.411 0.749 1.00 73.88 92 GLU A CA 1
ATOM 704 C C . GLU A 1 92 ? -8.2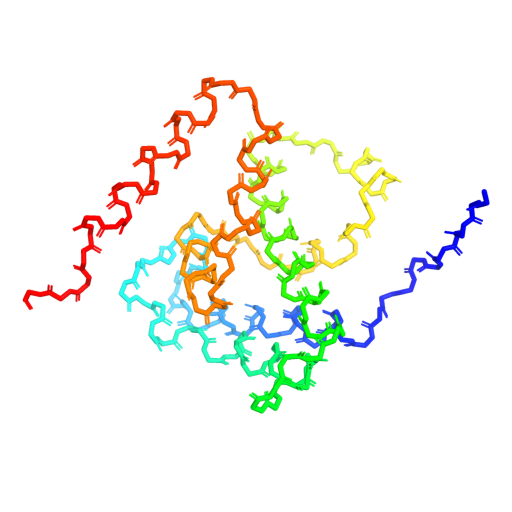40 14.330 0.469 1.00 73.88 92 GLU A C 1
ATOM 706 O O . GLU A 1 92 ? -7.292 14.330 1.249 1.00 73.88 92 GLU A O 1
ATOM 711 N N . TRP A 1 93 ? -8.256 15.145 -0.595 1.00 68.50 93 TRP A N 1
ATOM 712 C CA . TRP A 1 93 ? -7.080 15.970 -0.923 1.00 68.50 93 TRP A CA 1
ATOM 713 C C . TRP A 1 93 ? -6.735 17.005 0.138 1.00 68.50 93 TRP A C 1
ATOM 715 O O . TRP A 1 93 ? -5.574 17.401 0.258 1.00 6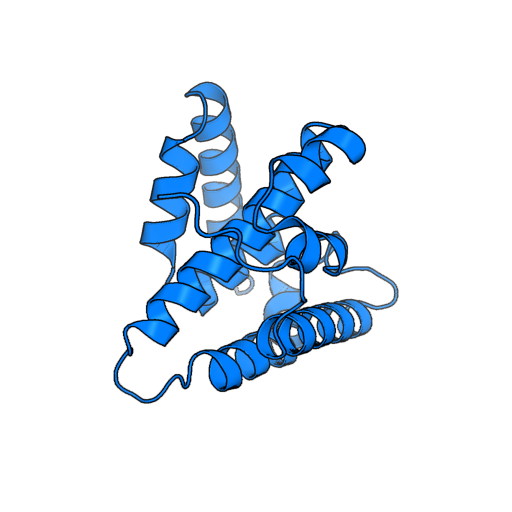8.50 93 TRP A O 1
ATOM 725 N N . ARG A 1 94 ? -7.735 17.438 0.909 1.00 72.62 94 ARG A N 1
ATOM 726 C CA . ARG A 1 94 ? -7.565 18.426 1.969 1.00 72.62 94 ARG A CA 1
ATOM 727 C C . ARG A 1 94 ? -7.036 17.803 3.255 1.00 72.62 94 ARG A C 1
ATOM 729 O O . ARG A 1 94 ? -6.167 18.391 3.898 1.00 72.62 94 ARG A O 1
ATOM 736 N N . ASP A 1 95 ? -7.560 16.637 3.617 1.00 79.00 95 ASP A N 1
ATOM 737 C CA . ASP A 1 95 ? -7.354 16.047 4.941 1.00 79.00 95 ASP A CA 1
ATOM 738 C C . ASP A 1 95 ? -6.275 14.948 4.944 1.00 79.00 95 ASP A C 1
ATOM 740 O O . ASP A 1 95 ? -5.728 14.614 5.999 1.00 79.00 95 ASP A O 1
ATOM 744 N N . ASN A 1 96 ? -5.928 14.394 3.777 1.00 80.44 96 ASN A N 1
ATOM 745 C CA . ASN A 1 96 ? -4.987 13.288 3.648 1.00 80.44 96 ASN A CA 1
ATOM 746 C C . ASN A 1 96 ? -3.560 13.776 3.312 1.00 80.44 96 ASN A C 1
ATOM 748 O O . ASN A 1 96 ? -3.276 14.145 2.168 1.00 80.44 96 ASN A O 1
ATOM 752 N N . PRO A 1 97 ? -2.597 13.688 4.251 1.00 82.38 97 PRO A N 1
ATOM 753 C CA . PRO A 1 97 ? -1.216 14.112 4.008 1.00 82.38 97 PRO A CA 1
ATOM 754 C C . PRO A 1 97 ? -0.481 13.244 2.972 1.00 82.38 97 PRO A C 1
ATOM 756 O O . PRO A 1 97 ? 0.597 13.616 2.509 1.00 82.38 97 PRO A O 1
ATOM 759 N N . PHE A 1 98 ? -1.032 12.084 2.608 1.00 86.44 98 PHE A N 1
ATOM 760 C CA . PHE A 1 98 ? -0.481 11.188 1.596 1.00 86.44 98 PHE A CA 1
ATOM 761 C C . PHE A 1 98 ? -1.132 11.350 0.223 1.00 86.44 98 PHE A C 1
ATOM 763 O O . PHE A 1 98 ? -0.707 10.657 -0.703 1.00 86.44 98 PHE A O 1
ATOM 770 N N . PHE A 1 99 ? -2.105 12.255 0.063 1.00 85.00 99 PHE A N 1
ATOM 771 C CA . PHE A 1 99 ? -2.939 12.359 -1.135 1.00 85.00 99 PHE A CA 1
ATOM 772 C C . PHE A 1 99 ? -2.129 12.377 -2.437 1.00 85.00 99 PHE A C 1
ATOM 774 O O . PHE A 1 99 ? -2.399 11.581 -3.333 1.00 85.00 99 PHE A O 1
ATOM 781 N N . SER A 1 100 ? -1.098 13.222 -2.544 1.00 86.25 100 SER A N 1
ATOM 782 C CA . SER A 1 100 ? -0.296 13.324 -3.773 1.00 86.25 100 SER A CA 1
ATOM 783 C C . SER A 1 100 ? 0.397 12.010 -4.139 1.00 86.25 100 SER A C 1
ATOM 785 O O . SER A 1 100 ? 0.423 11.636 -5.308 1.00 86.25 100 SER A O 1
ATOM 787 N N . LEU A 1 101 ? 0.933 11.290 -3.146 1.00 89.69 101 LEU A N 1
ATOM 788 C CA . LEU A 1 101 ? 1.583 9.997 -3.358 1.00 89.69 101 LEU A CA 1
ATOM 789 C C . LEU A 1 101 ? 0.542 8.906 -3.658 1.00 89.69 101 LEU A C 1
ATOM 791 O O . LEU A 1 101 ? 0.684 8.188 -4.643 1.00 89.69 101 LEU A O 1
ATOM 795 N N . GLN A 1 102 ? -0.518 8.824 -2.852 1.00 90.69 102 GLN A N 1
ATOM 796 C CA . GLN A 1 102 ? -1.605 7.851 -2.976 1.00 90.69 102 GLN A CA 1
ATOM 797 C C . GLN A 1 102 ? -2.306 7.928 -4.338 1.00 90.69 102 GLN A C 1
ATOM 799 O O . GLN A 1 102 ? -2.541 6.899 -4.972 1.00 90.69 102 GLN A O 1
ATOM 804 N N . ASN A 1 103 ? -2.622 9.125 -4.832 1.00 88.31 103 ASN A N 1
ATOM 805 C CA . ASN A 1 103 ? -3.372 9.265 -6.080 1.00 88.31 103 ASN A CA 1
ATOM 806 C C . ASN A 1 103 ? -2.587 8.878 -7.324 1.00 88.31 103 ASN A C 1
ATOM 808 O O . ASN A 1 103 ? -3.182 8.348 -8.255 1.00 88.31 103 ASN A O 1
ATOM 812 N N . GLY A 1 104 ? -1.268 9.067 -7.331 1.00 90.38 104 GLY A N 1
ATOM 813 C CA . GLY A 1 104 ? -0.440 8.606 -8.447 1.00 90.38 104 GLY A CA 1
ATOM 814 C C . GLY A 1 104 ? -0.122 7.109 -8.418 1.00 90.38 104 GLY A C 1
ATOM 815 O O . GLY A 1 104 ? 0.544 6.628 -9.332 1.00 90.38 104 GLY A O 1
ATOM 816 N N . LEU A 1 105 ? -0.567 6.362 -7.399 1.00 93.94 105 LEU A N 1
ATOM 817 C CA . LEU A 1 105 ? -0.502 4.904 -7.445 1.00 93.94 105 LEU A CA 1
ATOM 818 C C . LEU A 1 105 ? -1.625 4.344 -8.335 1.00 93.94 105 LEU A C 1
ATOM 820 O O . LEU A 1 105 ? -2.759 4.830 -8.248 1.00 93.94 105 LEU A O 1
ATOM 824 N N . PRO A 1 106 ? -1.344 3.292 -9.128 1.00 94.19 106 PRO A N 1
ATOM 825 C CA . PRO A 1 106 ? -2.385 2.504 -9.775 1.00 94.19 106 PRO A CA 1
ATOM 826 C C . PRO A 1 106 ? -3.304 1.861 -8.728 1.00 94.19 106 PRO A C 1
ATOM 828 O O . PRO A 1 106 ? -3.005 1.832 -7.530 1.00 94.19 106 PRO A O 1
ATOM 831 N N . GLU A 1 107 ? -4.425 1.315 -9.187 1.00 93.62 107 GLU A N 1
ATOM 832 C CA . GLU A 1 107 ? -5.316 0.549 -8.323 1.00 93.62 107 GLU A CA 1
ATOM 833 C C . GLU A 1 107 ? -4.607 -0.700 -7.787 1.00 93.62 107 GLU A C 1
ATOM 835 O O . GLU A 1 107 ? -3.988 -1.462 -8.530 1.00 93.62 107 GLU A O 1
ATOM 840 N N . VAL A 1 108 ? -4.726 -0.931 -6.481 1.00 94.19 108 VAL A N 1
ATOM 841 C CA . VAL A 1 108 ? -4.057 -2.028 -5.770 1.00 94.19 108 VAL A CA 1
ATOM 842 C C . VAL A 1 108 ? -5.073 -2.960 -5.117 1.00 94.19 108 VAL A C 1
ATOM 844 O O . VAL A 1 108 ? -6.232 -2.606 -4.903 1.00 94.19 108 VAL A O 1
ATOM 847 N N . SER A 1 109 ? -4.636 -4.180 -4.811 1.00 93.69 109 SER A N 1
ATOM 848 C CA . SER A 1 109 ? -5.430 -5.188 -4.105 1.00 93.69 109 SER A CA 1
ATOM 849 C C . SER A 1 109 ? -4.875 -5.468 -2.711 1.00 93.69 109 SER A C 1
ATOM 851 O O . SER A 1 109 ? -3.716 -5.168 -2.405 1.00 93.69 109 SER A O 1
ATOM 853 N N . ARG A 1 110 ? -5.675 -6.141 -1.875 1.00 93.94 110 ARG A N 1
ATOM 854 C CA . ARG A 1 110 ? -5.201 -6.688 -0.592 1.00 93.94 110 ARG A CA 1
ATOM 855 C C . ARG A 1 110 ? -4.001 -7.614 -0.752 1.00 93.94 110 ARG A C 1
ATOM 857 O O . ARG A 1 110 ? -3.102 -7.573 0.078 1.00 93.94 110 ARG A O 1
ATOM 864 N N . VAL A 1 111 ? -3.946 -8.396 -1.830 1.00 94.56 111 VAL A N 1
ATOM 865 C CA . VAL A 1 111 ? -2.808 -9.282 -2.122 1.00 94.56 111 VAL A CA 1
ATOM 866 C C . VAL A 1 111 ? -1.516 -8.473 -2.250 1.00 94.56 111 VAL A C 1
ATOM 868 O O . VAL A 1 111 ? -0.512 -8.836 -1.640 1.00 94.56 111 VAL A O 1
ATOM 871 N N . VAL A 1 112 ? -1.545 -7.350 -2.981 1.00 95.25 112 VAL A N 1
ATOM 872 C CA . VAL A 1 112 ? -0.387 -6.449 -3.128 1.00 95.25 112 VAL A CA 1
ATOM 873 C C . VAL A 1 112 ? 0.054 -5.903 -1.772 1.00 95.25 112 VAL A C 1
ATOM 875 O O . VAL A 1 112 ? 1.237 -5.958 -1.445 1.00 95.25 112 VAL A O 1
ATOM 878 N N . LEU A 1 113 ? -0.886 -5.418 -0.959 1.00 96.25 113 LEU A N 1
ATOM 879 C CA . LEU A 1 113 ? -0.603 -4.902 0.381 1.00 96.25 113 LEU A CA 1
ATOM 880 C C . LEU A 1 113 ? 0.045 -5.965 1.285 1.00 96.25 113 LEU A C 1
ATOM 882 O O . LEU A 1 113 ? 1.066 -5.693 1.917 1.00 96.25 113 LEU A O 1
ATOM 886 N N . LEU A 1 114 ? -0.512 -7.177 1.332 1.00 95.75 114 LEU A N 1
ATOM 887 C CA . LEU A 1 114 ? -0.010 -8.259 2.180 1.00 95.75 114 LEU A CA 1
ATOM 888 C C . LEU A 1 114 ? 1.368 -8.759 1.728 1.00 95.75 114 LEU A C 1
ATOM 890 O O . LEU A 1 114 ? 2.263 -8.940 2.557 1.00 95.75 114 LEU A O 1
ATOM 894 N N . GLU A 1 115 ? 1.579 -8.932 0.422 1.00 96.06 115 GLU A N 1
ATOM 895 C CA . GLU A 1 115 ? 2.883 -9.333 -0.112 1.00 96.06 115 GLU A CA 1
ATOM 896 C C . GLU A 1 115 ? 3.944 -8.229 0.029 1.00 96.06 115 GLU A C 1
ATOM 898 O O . GLU A 1 115 ? 5.118 -8.526 0.282 1.00 96.06 115 GLU A O 1
ATOM 903 N N . LEU A 1 116 ? 3.548 -6.953 -0.031 1.00 95.25 116 LEU A N 1
ATOM 904 C CA . LEU A 1 116 ? 4.424 -5.825 0.278 1.00 95.25 116 LEU A CA 1
ATOM 905 C C . LEU A 1 116 ? 4.820 -5.820 1.760 1.00 95.25 116 LEU A C 1
ATOM 907 O O . LEU A 1 116 ? 6.007 -5.742 2.077 1.00 95.25 116 LEU A O 1
ATOM 911 N N . VAL A 1 117 ? 3.853 -5.968 2.672 1.00 95.06 117 VAL A N 1
ATOM 912 C CA . VAL A 1 117 ? 4.102 -6.061 4.122 1.00 95.06 117 VAL A CA 1
ATOM 913 C C . VAL A 1 117 ? 5.052 -7.215 4.435 1.00 95.06 117 VAL A C 1
ATOM 915 O O . VAL A 1 117 ? 5.994 -7.036 5.210 1.00 95.06 117 VAL A O 1
ATOM 918 N N . LYS A 1 118 ? 4.848 -8.375 3.803 1.00 93.94 118 LYS A N 1
ATOM 919 C CA . LYS A 1 118 ? 5.732 -9.539 3.921 1.00 93.94 118 LYS A CA 1
ATOM 920 C C . LYS A 1 118 ? 7.140 -9.238 3.406 1.00 93.94 118 LYS A C 1
ATOM 922 O O . LYS A 1 118 ? 8.109 -9.504 4.109 1.00 93.94 118 LYS A O 1
ATOM 927 N N . SER A 1 119 ? 7.262 -8.659 2.212 1.00 93.06 119 SER A N 1
ATOM 928 C CA . SER A 1 119 ? 8.560 -8.379 1.576 1.00 93.06 119 SER A CA 1
ATOM 929 C C . SER A 1 119 ? 9.387 -7.343 2.335 1.00 93.06 119 SER A C 1
ATOM 931 O O . SER A 1 119 ? 10.613 -7.382 2.290 1.00 93.06 119 SER A O 1
ATOM 933 N N . LEU A 1 120 ? 8.717 -6.429 3.037 1.00 91.12 120 LEU A N 1
ATOM 934 C CA . LEU A 1 120 ? 9.348 -5.397 3.852 1.00 91.12 120 LEU A CA 1
ATOM 935 C C . LEU A 1 120 ? 9.491 -5.792 5.328 1.00 91.12 120 LEU A C 1
ATOM 937 O O . LEU A 1 120 ? 9.935 -4.970 6.123 1.00 91.12 120 LEU A O 1
AT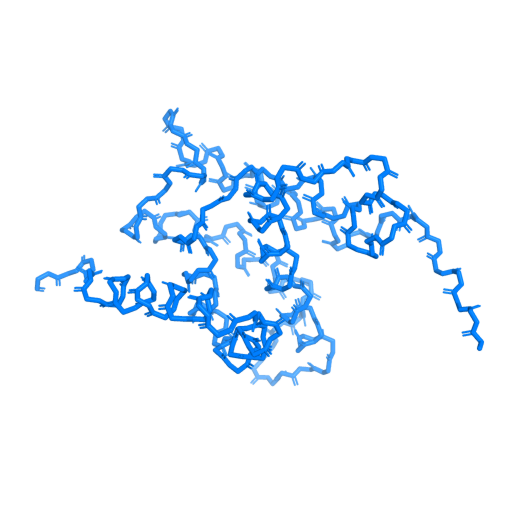OM 941 N N . SER A 1 121 ? 9.077 -6.997 5.738 1.00 91.31 121 SER A N 1
ATOM 942 C CA . SER A 1 121 ? 9.014 -7.392 7.156 1.00 91.31 121 SER A CA 1
ATOM 943 C C . SER A 1 121 ? 8.242 -6.379 8.027 1.00 91.31 121 SER A C 1
ATOM 945 O O . SER A 1 121 ? 8.598 -6.100 9.171 1.00 91.31 121 SER A O 1
ATOM 947 N N . ALA A 1 122 ? 7.172 -5.795 7.479 1.00 92.50 122 ALA A N 1
ATOM 948 C CA . ALA A 1 122 ? 6.429 -4.675 8.063 1.00 92.50 122 ALA A CA 1
ATOM 949 C C . ALA A 1 122 ? 5.193 -5.096 8.882 1.00 92.50 122 ALA A C 1
ATOM 951 O O . ALA A 1 122 ? 4.311 -4.274 9.134 1.00 92.50 122 ALA A O 1
ATOM 952 N N . ALA A 1 123 ? 5.113 -6.357 9.318 1.00 93.50 123 ALA A N 1
ATOM 953 C CA . ALA A 1 123 ? 3.989 -6.878 10.104 1.00 93.50 123 ALA A CA 1
ATOM 954 C C . ALA A 1 123 ? 3.615 -6.006 11.329 1.00 93.50 123 ALA A C 1
ATOM 956 O O . ALA A 1 123 ? 2.424 -5.762 11.525 1.00 93.50 123 ALA A O 1
ATOM 957 N N . PRO A 1 124 ? 4.566 -5.445 12.112 1.00 93.69 124 PRO A N 1
ATOM 958 C CA . PRO A 1 124 ? 4.222 -4.554 13.224 1.00 93.69 124 PRO A CA 1
ATOM 959 C C . PRO A 1 124 ? 3.521 -3.256 12.797 1.00 93.69 124 PRO A C 1
ATOM 961 O O . PRO A 1 124 ? 2.760 -2.688 13.577 1.00 93.69 124 PRO A O 1
ATOM 964 N N . VAL A 1 125 ? 3.789 -2.764 11.583 1.00 92.88 125 VAL A N 1
ATOM 965 C CA . VAL A 1 125 ? 3.121 -1.578 11.025 1.00 92.88 125 VAL A CA 1
ATOM 966 C C . VAL A 1 125 ? 1.690 -1.935 10.647 1.00 92.88 125 VAL A C 1
ATOM 968 O O . VAL A 1 125 ? 0.761 -1.263 11.082 1.00 92.88 125 VAL A O 1
ATOM 971 N N . PHE A 1 126 ? 1.516 -3.038 9.919 1.00 93.94 126 PHE A N 1
ATOM 972 C CA . PHE A 1 126 ? 0.206 -3.545 9.521 1.00 93.94 126 PHE A CA 1
ATOM 973 C C . PHE A 1 126 ? -0.700 -3.821 10.728 1.00 93.94 126 PHE A C 1
ATOM 975 O O . PHE A 1 126 ? -1.836 -3.362 10.767 1.00 93.94 126 PHE A O 1
ATOM 982 N N . ALA A 1 127 ? -0.175 -4.470 11.771 1.00 94.62 127 ALA A N 1
ATOM 983 C CA . ALA A 1 127 ? -0.924 -4.723 12.999 1.00 94.62 127 ALA A CA 1
ATOM 984 C C . ALA A 1 127 ? -1.415 -3.428 13.670 1.00 94.62 127 ALA A C 1
ATOM 986 O O . ALA A 1 127 ? -2.535 -3.380 14.168 1.00 94.62 127 ALA A O 1
ATOM 987 N N . ARG A 1 128 ? -0.609 -2.356 13.660 1.00 94.69 128 ARG A N 1
ATOM 988 C CA . ARG A 1 128 ? -1.029 -1.050 14.197 1.00 94.69 128 ARG A CA 1
ATOM 989 C C . ARG A 1 128 ? -2.134 -0.408 13.365 1.00 94.69 128 ARG A C 1
ATOM 991 O O . ARG A 1 128 ? -3.008 0.208 13.958 1.00 94.69 128 ARG A O 1
ATOM 998 N N . LEU A 1 129 ? -2.104 -0.569 12.041 1.00 92.62 129 LEU A N 1
ATOM 999 C CA . LEU A 1 129 ? -3.172 -0.089 11.159 1.00 92.62 129 LEU A CA 1
ATOM 1000 C C . LEU A 1 129 ? -4.486 -0.828 11.423 1.00 92.62 129 LEU A C 1
ATOM 1002 O O . LEU A 1 129 ? -5.520 -0.184 11.557 1.00 92.62 129 LEU A O 1
ATOM 1006 N N . LEU A 1 130 ? -4.441 -2.154 11.598 1.00 93.31 130 LEU A N 1
ATOM 1007 C CA . LEU A 1 130 ? -5.628 -2.933 11.960 1.00 93.31 130 LEU A CA 1
ATOM 1008 C C . LEU A 1 130 ? -6.263 -2.438 13.263 1.00 93.31 130 LEU A C 1
ATOM 1010 O O . LEU A 1 130 ? -7.477 -2.306 13.342 1.00 93.31 130 LEU A O 1
ATOM 1014 N N . LEU A 1 131 ? -5.456 -2.106 14.273 1.00 93.50 131 LEU A N 1
ATOM 1015 C CA . LEU A 1 131 ? -5.957 -1.600 15.556 1.00 93.50 131 LEU A CA 1
ATOM 1016 C C . LEU A 1 131 ? -6.643 -0.226 15.462 1.00 93.50 131 LEU A C 1
ATOM 1018 O O . LEU A 1 131 ? -7.263 0.199 16.435 1.00 93.50 131 LEU A O 1
ATOM 1022 N N . CYS A 1 132 ? -6.548 0.466 14.324 1.00 90.19 132 CYS A N 1
ATOM 1023 C CA . CYS A 1 132 ? -7.295 1.695 14.067 1.00 90.19 132 CYS A CA 1
ATOM 1024 C C . CYS A 1 132 ? -8.718 1.440 13.539 1.00 90.19 132 CYS A C 1
ATOM 1026 O O . CYS A 1 132 ? -9.492 2.390 13.433 1.00 90.19 132 CYS A O 1
ATOM 1028 N N . LEU A 1 133 ? -9.071 0.195 13.208 1.00 88.31 133 LEU A N 1
ATOM 1029 C CA . LEU A 1 133 ? -10.375 -0.159 12.652 1.00 88.31 133 LEU A CA 1
ATOM 1030 C C . LEU A 1 133 ? -11.386 -0.552 13.746 1.00 88.31 133 LEU A C 1
ATOM 1032 O O . LEU A 1 133 ? -11.005 -1.041 14.813 1.00 88.31 133 LEU A O 1
ATOM 1036 N N . PRO A 1 134 ? -12.698 -0.431 13.480 1.00 91.31 134 PRO A N 1
ATOM 1037 C CA . PRO A 1 134 ? -13.732 -1.059 14.294 1.00 91.31 134 PRO A CA 1
ATOM 1038 C C . PRO A 1 134 ? -13.560 -2.582 14.362 1.00 91.31 134 PRO A C 1
ATOM 1040 O O . PRO A 1 134 ? -13.171 -3.218 13.382 1.00 91.31 134 PRO A O 1
ATOM 1043 N N . GLN A 1 135 ? -13.943 -3.192 15.488 1.00 91.69 135 GLN A N 1
ATOM 1044 C CA . GLN A 1 135 ? -13.750 -4.627 15.751 1.00 91.69 135 GLN A CA 1
ATOM 1045 C C . GLN A 1 135 ? -14.228 -5.543 14.611 1.00 91.69 135 GLN A C 1
ATOM 1047 O O . GLN A 1 135 ? -13.542 -6.502 14.268 1.00 91.69 135 GLN A O 1
ATOM 1052 N N . GLN A 1 136 ? -15.379 -5.247 14.001 1.00 90.50 136 GLN A N 1
ATOM 1053 C CA . GLN A 1 136 ? -15.908 -6.048 12.895 1.00 90.50 136 GLN A CA 1
ATOM 1054 C C . GLN A 1 136 ? -14.982 -6.027 11.670 1.00 90.50 136 GLN A C 1
ATOM 1056 O O . GLN A 1 136 ? -14.736 -7.073 11.078 1.00 90.50 136 GLN A O 1
ATOM 1061 N N . GLN A 1 137 ? -14.431 -4.861 11.322 1.00 89.44 137 GLN A N 1
ATOM 1062 C CA . GLN A 1 137 ? -13.484 -4.727 10.214 1.00 89.44 137 GLN A CA 1
ATOM 1063 C C . GLN A 1 137 ? -12.152 -5.413 10.534 1.00 89.44 137 GLN A C 1
ATOM 1065 O O . GLN A 1 137 ? -11.596 -6.078 9.667 1.00 89.44 137 GLN A O 1
ATOM 1070 N N . ILE A 1 138 ? -11.686 -5.350 11.790 1.00 92.50 138 ILE A N 1
ATOM 1071 C CA . ILE A 1 138 ? -10.508 -6.114 12.235 1.00 92.50 138 ILE A CA 1
ATOM 1072 C C . ILE A 1 138 ? -10.704 -7.608 11.963 1.00 92.50 138 ILE A C 1
ATOM 1074 O O . ILE A 1 138 ? -9.818 -8.248 11.404 1.00 92.50 138 ILE A O 1
ATOM 1078 N N . CYS A 1 139 ? -11.854 -8.173 12.343 1.00 93.75 139 CYS A N 1
ATOM 1079 C CA . CYS A 1 139 ? -12.144 -9.586 12.107 1.00 93.75 139 CYS A CA 1
ATOM 1080 C C . CYS A 1 139 ? -12.117 -9.936 10.613 1.00 93.75 139 CYS A C 1
ATOM 1082 O O . CYS A 1 139 ? -11.500 -10.935 10.246 1.00 93.75 139 CYS A O 1
ATOM 1084 N N . THR A 1 140 ? -12.723 -9.104 9.761 1.00 92.00 140 THR A N 1
ATOM 1085 C CA . THR A 1 140 ? -12.712 -9.291 8.303 1.00 92.00 140 THR A CA 1
ATOM 1086 C C . THR A 1 140 ? -11.289 -9.267 7.744 1.00 92.00 140 THR A C 1
ATOM 1088 O O . THR A 1 140 ? -10.885 -10.188 7.036 1.00 92.00 140 THR A O 1
ATOM 1091 N N . GLU A 1 141 ? -10.489 -8.262 8.105 1.00 92.50 141 GLU A N 1
ATOM 1092 C CA . GLU A 1 141 ? -9.102 -8.130 7.642 1.00 92.50 141 GLU A CA 1
ATOM 1093 C C . GLU A 1 141 ? -8.207 -9.276 8.134 1.00 92.50 141 GLU A C 1
ATOM 1095 O O . GLU A 1 141 ? -7.390 -9.802 7.376 1.00 92.50 141 GLU A O 1
ATOM 1100 N N . LEU A 1 142 ? -8.393 -9.737 9.375 1.00 94.12 142 LEU A N 1
ATOM 1101 C CA . LEU A 1 142 ? -7.688 -10.909 9.900 1.00 94.12 142 LEU A CA 1
ATOM 1102 C C . LEU A 1 142 ? -8.102 -12.207 9.200 1.00 94.12 142 LEU A C 1
ATOM 1104 O O . LEU A 1 142 ? -7.253 -13.074 8.988 1.00 94.12 142 LEU A O 1
ATOM 1108 N N . GLN A 1 143 ? -9.375 -12.355 8.828 1.00 93.94 143 GLN A N 1
ATOM 1109 C CA . GLN A 1 143 ? -9.832 -13.505 8.055 1.00 93.94 143 GLN A CA 1
ATOM 1110 C C . GLN A 1 143 ? -9.176 -13.525 6.670 1.00 93.94 143 GLN A C 1
ATOM 1112 O O . GLN A 1 143 ? -8.617 -14.552 6.284 1.00 93.94 143 GLN A O 1
ATOM 1117 N N . MET A 1 144 ? -9.163 -12.390 5.968 1.00 91.81 144 MET A N 1
ATOM 1118 C CA . MET A 1 144 ? -8.503 -12.269 4.665 1.00 91.81 144 MET A CA 1
ATOM 1119 C C . MET A 1 144 ? -6.995 -12.510 4.763 1.00 91.81 144 MET A C 1
ATOM 1121 O O . MET A 1 144 ? -6.427 -13.197 3.916 1.00 91.81 144 MET A O 1
ATOM 1125 N N . LEU A 1 145 ? -6.340 -12.024 5.823 1.00 93.00 145 LEU A N 1
ATOM 1126 C CA . LEU A 1 145 ? -4.942 -12.356 6.100 1.00 93.00 145 LEU A CA 1
ATOM 1127 C C . LEU A 1 145 ? -4.755 -13.868 6.287 1.00 93.00 145 LEU A C 1
ATOM 1129 O O . LEU A 1 145 ? -3.837 -14.447 5.709 1.00 93.00 145 LEU A O 1
ATOM 1133 N N . ALA A 1 146 ? -5.607 -14.522 7.080 1.00 92.94 146 ALA A N 1
ATOM 1134 C CA . ALA A 1 146 ? -5.516 -15.959 7.319 1.00 92.94 146 ALA A CA 1
ATOM 1135 C C . ALA A 1 146 ? -5.722 -16.769 6.029 1.00 92.94 146 ALA A C 1
ATOM 1137 O O . ALA A 1 146 ? -5.005 -17.738 5.789 1.00 92.94 146 ALA A O 1
ATOM 1138 N N . GLU A 1 147 ? -6.669 -16.369 5.182 1.00 92.06 147 GLU A N 1
ATOM 1139 C CA . GLU A 1 147 ? -6.881 -16.954 3.855 1.00 92.06 147 GLU A CA 1
ATOM 1140 C C . GLU A 1 147 ? -5.656 -16.751 2.955 1.00 92.06 147 GLU A C 1
ATOM 1142 O O . GLU A 1 147 ? -5.144 -17.719 2.391 1.00 92.06 147 GLU A O 1
ATOM 1147 N N . HIS A 1 148 ? -5.105 -15.536 2.905 1.00 90.69 148 HIS A N 1
ATOM 1148 C CA . HIS A 1 148 ? -3.889 -15.227 2.148 1.00 90.69 148 HIS A CA 1
ATOM 1149 C C . HIS A 1 148 ? -2.685 -16.060 2.598 1.00 90.69 148 HIS A C 1
ATOM 1151 O O . HIS A 1 148 ? -1.884 -16.497 1.771 1.00 90.69 148 HIS A O 1
ATOM 1157 N N . LEU A 1 149 ? -2.539 -16.304 3.903 1.00 89.38 149 LEU A N 1
ATOM 1158 C CA . LEU A 1 149 ? -1.467 -17.141 4.447 1.00 89.38 149 LEU A CA 1
ATOM 1159 C C . LEU A 1 149 ? -1.653 -18.625 4.106 1.00 89.38 149 LEU A C 1
ATOM 1161 O O . LEU A 1 149 ? -0.662 -19.284 3.823 1.00 89.38 149 LEU A O 1
ATOM 1165 N N . ARG A 1 150 ? -2.891 -19.137 4.084 1.00 88.25 150 ARG A N 1
ATOM 1166 C CA . ARG A 1 150 ? -3.187 -20.538 3.719 1.00 88.25 150 ARG A CA 1
ATOM 1167 C C . ARG A 1 150 ? -2.956 -20.840 2.246 1.00 88.25 150 ARG A C 1
ATOM 1169 O O . ARG A 1 150 ? -2.620 -21.969 1.905 1.00 88.25 150 ARG A O 1
ATOM 1176 N N . MET A 1 151 ? -3.165 -19.852 1.382 1.00 81.12 151 MET A N 1
ATOM 1177 C CA . MET A 1 151 ? -2.880 -19.960 -0.043 1.00 81.12 151 MET A CA 1
ATOM 1178 C C . MET A 1 151 ? -1.365 -19.896 -0.251 1.00 81.12 151 MET A C 1
ATOM 1180 O O . MET A 1 151 ? -0.839 -18.872 -0.682 1.00 81.12 151 MET A O 1
ATOM 1184 N N . ASP A 1 152 ? -0.612 -20.924 0.128 1.00 67.06 152 ASP A N 1
ATOM 1185 C CA . ASP A 1 152 ? 0.800 -20.980 -0.235 1.00 67.06 152 ASP A CA 1
ATOM 1186 C C . ASP A 1 152 ? 0.930 -21.146 -1.754 1.00 67.06 152 ASP A C 1
ATOM 1188 O O . ASP A 1 152 ? 0.272 -22.004 -2.341 1.00 67.06 152 ASP A O 1
ATOM 1192 N N . PRO A 1 153 ? 1.764 -20.338 -2.433 1.00 60.84 153 PRO A N 1
ATOM 1193 C CA . PRO A 1 153 ? 1.984 -20.491 -3.864 1.00 60.84 153 PRO A CA 1
ATOM 1194 C C . PRO A 1 153 ? 2.876 -21.703 -4.207 1.00 60.84 153 PRO A C 1
ATOM 1196 O O . PRO A 1 153 ? 3.421 -21.739 -5.305 1.00 60.84 153 PRO A O 1
ATOM 1199 N N . ASN A 1 154 ? 3.047 -22.682 -3.305 1.00 40.94 154 ASN A N 1
ATOM 1200 C CA . ASN A 1 154 ? 3.862 -23.873 -3.547 1.00 40.94 154 ASN A CA 1
ATOM 1201 C C . ASN A 1 154 ? 3.239 -25.140 -2.913 1.00 40.94 154 ASN A C 1
ATOM 1203 O O . ASN A 1 154 ? 2.899 -25.087 -1.730 1.00 40.94 154 ASN A O 1
ATOM 1207 N N . PRO A 1 155 ? 3.096 -26.256 -3.657 1.00 39.91 155 PRO A N 1
ATOM 1208 C CA . PRO A 1 155 ? 2.952 -27.595 -3.080 1.00 39.91 155 PRO A CA 1
ATOM 1209 C C . PRO A 1 155 ? 4.245 -28.090 -2.407 1.00 39.91 155 PRO A C 1
ATOM 1211 O O . PRO A 1 155 ? 5.324 -27.489 -2.638 1.00 39.91 155 PRO A O 1
#

Organism: NCBI:txid704102